Protein AF-A0A4Y1RJ87-F1 (afdb_monomer_lite)

Organism: Prunus dulcis (NCBI:txid3755)

pLDDT: mean 71.18, std 20.25, range [33.69, 96.12]

InterPro domains:
  IPR011990 Tetratricopeptide-like helical domain superfamily [G3DSA:1.25.40.10] (57-169)

Sequence (177 aa):
MLSNGLSVSRVHRRSKIRALYHFLHSDKEGGTEMEKSIYAILTIDRWESLNHMDYRLASLRPVHGRLALKFLNWVIKQPGLELNHLTHILSVTTHILVRARMYDSAKSILGHLLQMGIAPKPVFGALMDTYSLCNSNPSVFDLLIRVYLREGMVDYAVETSYLMVFGDLGRPLVLVI

Foldseek 3Di:
DDDDPVVVVVVVVVVVVVVVVCVLPPDDDDDVSVVVVVVVVVVVVVVVVLLVPPLVPDQQAVVQLVVLVVVLVVVVPDPPQDLLNNLLSLLLSLQSCVSNVVLVVSLVSLLVCVVVVNDLVSNLVSNLVCCVSNVGDCVSLVSNLVSCVVVVVNVSSVVSVCCQQQNPDRDHVVVVD

Radius of gyration: 17.92 Å; chains: 1; bounding box: 43×42×46 Å

Structure (mmCIF, N/CA/C/O backbone):
data_AF-A0A4Y1RJ87-F1
#
_entry.id   AF-A0A4Y1RJ87-F1
#
loop_
_atom_site.group_PDB
_atom_site.id
_atom_site.type_symbol
_atom_site.label_atom_id
_atom_site.label_alt_id
_atom_site.label_comp_id
_atom_site.label_asym_id
_atom_site.label_entity_id
_atom_site.label_seq_id
_atom_site.pdbx_PDB_ins_code
_atom_site.Cartn_x
_atom_site.Cartn_y
_atom_site.Cartn_z
_atom_site.occupancy
_atom_site.B_iso_or_equiv
_atom_site.auth_seq_id
_atom_site.auth_comp_id
_atom_site.auth_asym_id
_atom_site.auth_atom_id
_atom_site.pdbx_PDB_model_num
ATOM 1 N N . MET A 1 1 ? 27.476 21.171 -23.231 1.00 34.81 1 MET A N 1
ATOM 2 C CA . MET A 1 1 ? 26.023 21.414 -23.073 1.00 34.81 1 MET A CA 1
ATOM 3 C C . MET A 1 1 ? 25.443 20.435 -22.052 1.00 34.81 1 MET A C 1
ATOM 5 O O . MET A 1 1 ? 24.930 19.404 -22.445 1.00 34.81 1 MET A O 1
ATOM 9 N N . LEU A 1 2 ? 25.556 20.717 -20.749 1.00 39.09 2 LEU A N 1
ATOM 10 C CA . LEU A 1 2 ? 24.890 19.961 -19.673 1.00 39.09 2 LEU A CA 1
ATOM 11 C C . LEU A 1 2 ? 24.704 20.894 -18.460 1.00 39.09 2 LEU A C 1
ATOM 13 O O . LEU A 1 2 ? 25.587 20.974 -17.615 1.00 39.09 2 LEU A O 1
ATOM 17 N N . SER A 1 3 ? 23.596 21.640 -18.363 1.00 37.62 3 SER A N 1
ATOM 18 C CA . SER A 1 3 ? 23.230 22.299 -17.086 1.00 37.62 3 SER A CA 1
ATOM 19 C C . SER A 1 3 ? 21.726 22.520 -16.836 1.00 37.62 3 SER A C 1
ATOM 21 O O . SER A 1 3 ? 21.363 23.089 -15.810 1.00 37.62 3 SER A O 1
ATOM 23 N N . ASN A 1 4 ? 20.821 21.998 -17.675 1.00 38.62 4 ASN A N 1
ATOM 24 C CA . ASN A 1 4 ? 19.383 22.296 -17.548 1.00 38.62 4 ASN A CA 1
ATOM 25 C C . ASN A 1 4 ? 18.569 21.312 -16.674 1.00 38.62 4 ASN A C 1
ATOM 27 O O . ASN A 1 4 ? 17.409 21.582 -16.387 1.00 38.62 4 ASN A O 1
ATOM 31 N N . GLY A 1 5 ? 19.140 20.193 -16.203 1.00 33.69 5 GLY A N 1
ATOM 32 C CA . GLY A 1 5 ? 18.407 19.197 -15.389 1.00 33.69 5 GLY A CA 1
ATOM 33 C C . GLY A 1 5 ? 18.378 19.476 -13.875 1.00 33.69 5 GLY A C 1
ATOM 34 O O . GLY A 1 5 ? 17.446 19.086 -13.167 1.00 33.69 5 GLY A O 1
ATOM 35 N N . LEU A 1 6 ? 19.383 20.193 -13.359 1.00 36.25 6 LEU A N 1
ATOM 36 C CA . LEU A 1 6 ? 19.498 20.520 -11.929 1.00 36.25 6 LEU A CA 1
ATOM 37 C C . LEU A 1 6 ? 18.597 21.696 -11.520 1.00 36.25 6 LEU A C 1
ATOM 39 O O . LEU A 1 6 ? 18.178 21.778 -10.365 1.00 36.25 6 LEU A O 1
ATOM 43 N N . SER A 1 7 ? 18.271 22.593 -12.452 1.00 35.78 7 SER A N 1
ATOM 44 C CA . SER A 1 7 ? 17.421 23.765 -12.214 1.00 35.78 7 SER A CA 1
ATOM 45 C C . SER A 1 7 ? 15.937 23.395 -12.137 1.00 35.78 7 SER A C 1
ATOM 47 O O . SER A 1 7 ? 15.261 23.820 -11.203 1.00 35.78 7 SER A O 1
ATOM 49 N N . VAL A 1 8 ? 15.447 22.524 -13.026 1.00 37.72 8 VAL A N 1
ATOM 50 C CA . VAL A 1 8 ? 14.048 22.046 -13.036 1.00 37.72 8 VAL A CA 1
ATOM 51 C C . VAL A 1 8 ? 13.712 21.284 -11.749 1.00 37.72 8 VAL A C 1
ATOM 53 O O . VAL A 1 8 ? 12.699 21.555 -11.106 1.00 37.72 8 VAL A O 1
ATOM 56 N N . SER A 1 9 ? 14.626 20.421 -11.298 1.00 37.66 9 SER A N 1
ATOM 57 C CA . SER A 1 9 ? 14.510 19.669 -10.040 1.00 37.66 9 SER A CA 1
ATOM 58 C C . SER A 1 9 ? 14.437 20.585 -8.808 1.00 37.66 9 SER A C 1
ATOM 60 O O . SER A 1 9 ? 13.699 20.316 -7.861 1.00 37.66 9 SER A O 1
ATOM 62 N N . ARG A 1 10 ? 15.175 21.705 -8.824 1.00 33.84 10 ARG A N 1
ATOM 63 C CA . ARG A 1 10 ? 15.173 22.715 -7.750 1.00 33.84 10 ARG A CA 1
ATOM 64 C C . ARG A 1 10 ? 13.918 23.594 -7.772 1.00 33.84 10 ARG A C 1
ATOM 66 O O . ARG A 1 10 ? 13.402 23.929 -6.706 1.00 33.84 10 ARG A O 1
ATOM 73 N N . VAL A 1 11 ? 13.405 23.936 -8.955 1.00 36.41 11 VAL A N 1
ATOM 74 C CA . VAL A 1 11 ? 12.160 24.708 -9.129 1.00 36.41 11 VAL A CA 1
ATOM 75 C C . VAL A 1 11 ? 10.940 23.884 -8.706 1.00 36.41 11 VAL A C 1
ATOM 77 O O . VAL A 1 11 ? 10.080 24.408 -7.996 1.00 36.41 11 VAL A O 1
ATOM 80 N N . HIS A 1 12 ? 10.914 22.586 -9.029 1.00 35.72 12 HIS A N 1
ATOM 81 C CA . HIS A 1 12 ? 9.876 21.644 -8.587 1.00 35.72 12 HIS A CA 1
ATOM 82 C C . HIS A 1 12 ? 9.937 21.375 -7.065 1.00 35.72 12 HIS A C 1
ATOM 84 O O . HIS A 1 12 ? 8.905 21.291 -6.397 1.00 35.72 12 HIS A O 1
ATOM 90 N N . ARG A 1 13 ? 11.148 21.341 -6.477 1.00 39.41 13 ARG A N 1
ATOM 91 C CA . ARG A 1 13 ? 11.366 21.302 -5.012 1.00 39.41 13 ARG A CA 1
ATOM 92 C C . ARG A 1 13 ? 10.788 22.529 -4.301 1.00 39.41 13 ARG A C 1
ATOM 94 O O . ARG A 1 13 ? 10.112 22.388 -3.288 1.00 39.41 13 ARG A O 1
ATOM 101 N N . ARG A 1 14 ? 11.014 23.735 -4.838 1.00 37.78 14 ARG A N 1
ATOM 102 C CA . ARG A 1 14 ? 10.508 24.990 -4.249 1.00 37.78 14 ARG A CA 1
ATOM 103 C C . ARG A 1 14 ? 8.987 25.114 -4.320 1.00 37.78 14 ARG A C 1
ATOM 105 O O . ARG A 1 14 ? 8.392 25.669 -3.404 1.00 37.78 14 ARG A O 1
ATOM 112 N N . SER A 1 15 ? 8.358 24.595 -5.372 1.00 40.22 15 SER A N 1
ATOM 113 C CA . SER A 1 15 ? 6.900 24.661 -5.543 1.00 40.22 15 SER A CA 1
ATOM 114 C C . SER A 1 15 ? 6.156 23.702 -4.607 1.00 40.22 15 SER A C 1
ATOM 116 O O . SER A 1 15 ? 5.154 24.111 -4.026 1.00 40.22 15 SER A O 1
ATOM 118 N N . LYS A 1 16 ? 6.688 22.498 -4.344 1.00 46.44 16 LYS A N 1
ATOM 119 C CA . LYS A 1 16 ? 6.131 21.583 -3.324 1.00 46.44 16 LYS A CA 1
ATOM 120 C C . LYS A 1 16 ? 6.262 22.128 -1.900 1.00 46.44 16 LYS A C 1
ATOM 122 O O . LYS A 1 16 ? 5.292 22.099 -1.153 1.00 46.44 16 LYS A O 1
ATOM 127 N N . ILE A 1 17 ? 7.417 22.703 -1.550 1.00 44.88 17 ILE A N 1
ATOM 128 C CA . ILE A 1 17 ? 7.633 23.337 -0.235 1.00 44.88 17 ILE A CA 1
ATOM 129 C C . ILE A 1 17 ? 6.696 24.541 -0.041 1.00 44.88 17 ILE A C 1
ATOM 131 O O . ILE A 1 17 ? 6.152 24.732 1.042 1.00 44.88 17 ILE A O 1
ATOM 135 N N . ARG A 1 18 ? 6.457 25.334 -1.093 1.00 42.97 18 ARG A N 1
ATOM 136 C CA . ARG A 1 18 ? 5.562 26.500 -1.040 1.00 42.97 18 ARG A CA 1
ATOM 137 C C . ARG A 1 18 ? 4.084 26.113 -0.926 1.00 42.97 18 ARG A C 1
ATOM 139 O O . ARG A 1 18 ? 3.354 26.778 -0.200 1.00 42.97 18 ARG A O 1
ATOM 1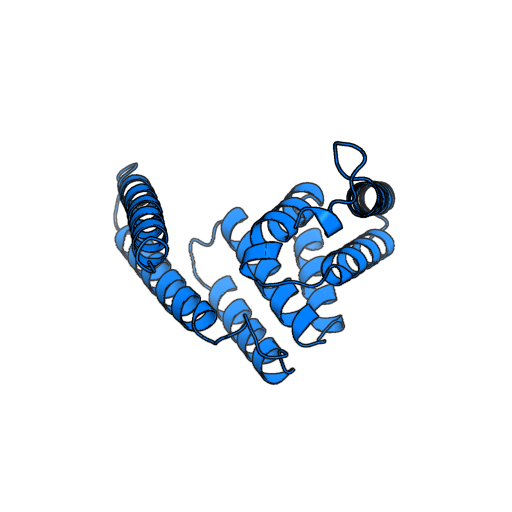46 N N . ALA A 1 19 ? 3.664 25.038 -1.596 1.00 47.56 19 ALA A N 1
ATOM 147 C CA . ALA A 1 19 ? 2.321 24.475 -1.450 1.00 47.56 19 ALA A CA 1
ATOM 148 C C . ALA A 1 19 ? 2.090 23.932 -0.028 1.00 47.56 19 ALA A C 1
ATOM 150 O O . ALA A 1 19 ? 1.050 24.202 0.566 1.00 47.56 19 ALA A O 1
ATOM 151 N N . LEU A 1 20 ? 3.096 23.267 0.556 1.00 46.88 20 LEU A N 1
ATOM 152 C CA . LEU A 1 20 ? 3.068 22.819 1.952 1.00 46.88 20 LEU A CA 1
ATOM 153 C C . LEU A 1 20 ? 3.035 23.985 2.947 1.00 46.88 20 LEU A C 1
ATOM 155 O O . LEU A 1 20 ? 2.290 23.932 3.915 1.00 46.88 20 LEU A O 1
ATOM 159 N N . TYR A 1 21 ? 3.796 25.053 2.706 1.00 46.09 21 TYR A N 1
ATOM 160 C CA . TYR A 1 21 ? 3.802 26.227 3.583 1.00 46.09 21 TYR A CA 1
ATOM 161 C C . TYR A 1 21 ? 2.427 26.909 3.652 1.00 46.09 21 TYR A C 1
ATOM 163 O O . TYR A 1 21 ? 1.979 27.268 4.739 1.00 46.09 21 TYR A O 1
ATOM 171 N N . HIS A 1 22 ? 1.743 27.039 2.508 1.00 48.12 22 HIS A N 1
ATOM 172 C CA . HIS A 1 22 ? 0.378 27.568 2.450 1.00 48.12 22 HIS A CA 1
ATOM 173 C C . HIS A 1 22 ? -0.657 26.617 3.068 1.00 48.12 22 HIS A C 1
ATOM 175 O O . HIS A 1 22 ? -1.585 27.092 3.713 1.00 48.12 22 HIS A O 1
ATOM 181 N N . PHE A 1 23 ? -0.481 25.299 2.924 1.00 46.25 23 PHE A N 1
ATOM 182 C CA . PHE A 1 23 ? -1.345 24.288 3.544 1.00 46.25 23 PHE A CA 1
ATOM 183 C C . PHE A 1 23 ? -1.223 24.278 5.078 1.00 46.25 23 PHE A C 1
ATOM 185 O O . PHE A 1 23 ? -2.229 24.203 5.769 1.00 46.25 23 PHE A O 1
ATOM 192 N N . LEU A 1 24 ? -0.008 24.454 5.610 1.00 46.69 24 LEU A N 1
ATOM 193 C CA . LEU A 1 24 ? 0.283 24.506 7.052 1.00 46.69 24 LEU A CA 1
ATOM 194 C C . LEU A 1 24 ? -0.147 25.815 7.743 1.00 46.69 24 LEU A C 1
ATOM 196 O O . LEU A 1 24 ? -0.164 25.877 8.966 1.00 46.69 24 LEU A O 1
ATOM 200 N N . HIS A 1 25 ? -0.448 26.871 6.981 1.00 50.97 25 HIS A N 1
ATOM 201 C CA . HIS A 1 25 ? -0.898 28.170 7.510 1.00 50.97 25 HIS A CA 1
ATOM 202 C C . HIS A 1 25 ? -2.357 28.491 7.143 1.00 50.97 25 HIS A C 1
ATOM 204 O O . HIS A 1 25 ? -2.832 29.597 7.409 1.00 50.97 25 HIS A O 1
ATOM 210 N N . SER A 1 26 ? -3.062 27.541 6.523 1.00 44.19 26 SER A N 1
ATOM 211 C CA . SER A 1 26 ? -4.488 27.633 6.240 1.00 44.19 26 SER A CA 1
ATOM 212 C C . SER A 1 26 ? -5.271 27.133 7.451 1.00 44.19 26 SER A C 1
ATOM 214 O O . SER A 1 26 ? -5.563 25.949 7.564 1.00 44.19 26 SER A O 1
ATOM 216 N N . ASP A 1 27 ? -5.647 28.100 8.280 1.00 41.78 27 ASP A N 1
ATOM 217 C CA . ASP A 1 27 ? -6.614 28.049 9.378 1.00 41.78 27 ASP A CA 1
ATOM 218 C C . ASP A 1 27 ? -6.068 27.783 10.791 1.00 41.78 27 ASP A C 1
ATOM 220 O O . ASP A 1 27 ? -5.203 26.944 11.037 1.00 41.78 27 ASP A O 1
ATOM 224 N N . LYS A 1 28 ? -6.530 28.626 11.720 1.00 55.34 28 LYS A N 1
ATOM 225 C CA . LYS A 1 28 ? -6.031 28.755 13.093 1.00 55.34 28 LYS A CA 1
ATOM 226 C C . LYS A 1 28 ? -6.984 28.060 14.059 1.00 55.34 28 LYS A C 1
ATOM 228 O O . LYS A 1 28 ? -8.123 28.489 14.140 1.00 55.34 28 LYS A O 1
ATOM 233 N N . GLU A 1 29 ? -6.468 27.161 14.902 1.00 41.00 29 GLU A N 1
ATOM 234 C CA . GLU A 1 29 ? -6.677 27.230 16.359 1.00 41.00 29 GLU A CA 1
ATOM 235 C C . GLU A 1 29 ? -5.821 26.231 17.167 1.00 41.00 29 GLU A C 1
ATOM 237 O O . GLU A 1 29 ? -5.718 25.048 16.866 1.00 41.00 29 GLU A O 1
ATOM 242 N N . GLY A 1 30 ? -5.222 26.760 18.242 1.00 43.38 30 GLY A N 1
ATOM 243 C CA . GLY A 1 30 ? -5.100 26.115 19.553 1.00 43.38 30 GLY A CA 1
ATOM 244 C C . GLY A 1 30 ? -4.281 24.829 19.686 1.00 43.38 30 GLY A C 1
ATOM 245 O O . GLY A 1 30 ? -4.823 23.731 19.636 1.00 43.38 30 GLY A O 1
ATOM 246 N N . GLY A 1 31 ? -2.987 24.960 19.999 1.00 50.47 31 GLY A N 1
ATOM 247 C CA . GLY A 1 31 ? -2.210 23.969 20.773 1.00 50.47 31 GLY A CA 1
ATOM 248 C C . GLY A 1 31 ? -1.906 22.610 20.131 1.00 50.47 31 GLY A C 1
ATOM 249 O O . GLY A 1 31 ? -1.032 21.908 20.615 1.00 50.47 31 GLY A O 1
ATOM 250 N N . THR A 1 32 ? -2.544 22.258 19.022 1.00 58.22 32 THR A N 1
ATOM 251 C CA . THR A 1 32 ? -2.418 20.951 18.359 1.00 58.22 32 THR A CA 1
ATOM 252 C C . THR A 1 32 ? -1.727 21.051 16.995 1.00 58.22 32 THR A C 1
ATOM 254 O O . THR A 1 32 ? -1.180 20.073 16.499 1.00 58.22 32 THR A O 1
ATOM 257 N N . GLU A 1 33 ? -1.653 22.247 16.408 1.00 49.75 33 GLU A N 1
ATOM 258 C CA . GLU A 1 33 ? -1.093 22.477 15.068 1.00 49.75 33 GLU A CA 1
ATOM 259 C C . GLU A 1 33 ? 0.432 22.470 15.014 1.00 49.75 33 GLU A C 1
ATOM 261 O O . GLU A 1 33 ? 1.025 22.016 14.038 1.00 49.75 33 GLU A O 1
ATOM 266 N N . MET A 1 34 ? 1.095 22.937 16.072 1.00 44.25 34 MET A N 1
ATOM 267 C CA . MET A 1 34 ? 2.556 22.940 16.123 1.00 44.25 34 MET A CA 1
ATOM 268 C C . MET A 1 34 ? 3.091 21.521 16.320 1.00 44.25 34 MET A C 1
ATOM 270 O O . MET A 1 34 ? 4.047 21.130 15.661 1.00 44.25 34 MET A O 1
ATOM 274 N N . GLU A 1 35 ? 2.417 20.713 17.139 1.00 50.09 35 GLU A N 1
ATOM 275 C CA . GLU A 1 35 ? 2.714 19.289 17.301 1.00 50.09 35 GLU A CA 1
ATOM 276 C C . GLU A 1 35 ? 2.427 18.512 16.016 1.00 50.09 35 GLU A C 1
ATOM 278 O O . GLU A 1 35 ? 3.289 17.764 15.563 1.00 50.09 35 GLU A O 1
ATOM 283 N N . LYS A 1 36 ? 1.277 18.743 15.366 1.00 49.62 36 LYS A N 1
ATOM 284 C CA . LYS A 1 36 ? 0.970 18.170 14.044 1.00 49.62 36 LYS A CA 1
ATOM 285 C C . LYS A 1 36 ? 1.996 18.582 12.993 1.00 49.62 36 LYS A C 1
ATOM 287 O O . LYS A 1 36 ? 2.436 17.736 12.224 1.00 49.62 36 LYS A O 1
ATOM 292 N N . SER A 1 37 ? 2.432 19.840 12.991 1.00 48.56 37 SER A N 1
ATOM 293 C CA . SER A 1 37 ? 3.479 20.335 12.093 1.00 48.56 37 SER A CA 1
ATOM 294 C C . SER A 1 37 ? 4.825 19.679 12.389 1.00 48.56 37 SER A C 1
ATOM 296 O O . SER A 1 37 ? 5.526 19.299 11.459 1.00 48.56 37 SER A O 1
ATOM 298 N N . ILE A 1 38 ? 5.174 19.473 13.662 1.00 52.03 38 ILE A N 1
ATOM 299 C CA . ILE A 1 38 ? 6.390 18.758 14.073 1.00 52.03 38 ILE A CA 1
ATOM 300 C C . ILE A 1 38 ? 6.310 17.287 13.653 1.00 52.03 38 ILE A C 1
ATOM 302 O O . ILE A 1 38 ? 7.254 16.783 13.050 1.00 52.03 38 ILE A O 1
ATOM 306 N N . TYR A 1 39 ? 5.190 16.601 13.891 1.00 49.47 39 TYR A N 1
ATOM 307 C CA . TYR A 1 39 ? 4.984 15.223 13.442 1.00 49.47 39 TYR A CA 1
ATOM 308 C C . TYR A 1 39 ? 4.995 15.112 11.922 1.00 49.47 39 TYR A C 1
ATOM 310 O O . TYR A 1 39 ? 5.597 14.178 11.395 1.00 49.47 39 TYR A O 1
ATOM 318 N N . ALA A 1 40 ? 4.392 16.061 11.211 1.00 48.47 40 ALA A N 1
ATOM 319 C CA . ALA A 1 40 ? 4.420 16.120 9.759 1.00 48.47 40 ALA A CA 1
ATOM 320 C C . ALA A 1 40 ? 5.852 16.333 9.257 1.00 48.47 40 ALA A C 1
ATOM 322 O O . ALA A 1 40 ? 6.303 15.563 8.418 1.00 48.47 40 ALA A O 1
ATOM 323 N N . ILE A 1 41 ? 6.602 17.287 9.817 1.00 56.59 41 ILE A N 1
ATOM 324 C CA . ILE A 1 41 ? 8.009 17.544 9.474 1.00 56.59 41 ILE A CA 1
ATOM 325 C C . ILE A 1 41 ? 8.870 16.312 9.759 1.00 56.59 41 ILE A C 1
ATOM 327 O O . ILE A 1 41 ? 9.616 15.891 8.885 1.00 56.59 41 ILE A O 1
ATOM 331 N N . LEU A 1 42 ? 8.736 15.685 10.929 1.00 51.44 42 LEU A N 1
ATOM 332 C CA . LEU A 1 42 ? 9.491 14.480 11.288 1.00 51.44 42 LEU A CA 1
ATOM 333 C C . LEU A 1 42 ? 9.114 13.281 10.417 1.00 51.44 42 LEU A C 1
ATOM 335 O O . LEU A 1 42 ? 9.977 12.479 10.069 1.00 51.44 42 LEU A O 1
ATOM 339 N N . THR A 1 43 ? 7.836 13.146 10.060 1.00 56.41 43 THR A N 1
ATOM 340 C CA . THR A 1 43 ? 7.355 12.096 9.155 1.00 56.41 43 THR A CA 1
ATOM 341 C C . THR A 1 43 ? 7.884 12.331 7.750 1.00 56.41 43 THR A C 1
ATOM 343 O O . THR A 1 43 ? 8.367 11.386 7.137 1.00 56.41 43 THR A O 1
ATOM 346 N N . ILE A 1 44 ? 7.870 13.576 7.268 1.00 54.69 44 ILE A N 1
ATOM 347 C CA . ILE A 1 44 ? 8.424 13.979 5.973 1.00 54.69 44 ILE A CA 1
ATOM 348 C C . ILE A 1 44 ? 9.937 13.767 5.947 1.00 54.69 44 ILE A C 1
ATOM 350 O O . ILE A 1 44 ? 10.423 13.197 4.983 1.00 54.69 44 ILE A O 1
ATOM 354 N N . ASP A 1 45 ? 10.674 14.142 6.989 1.00 49.19 45 ASP A N 1
ATOM 355 C CA . ASP A 1 45 ? 12.135 14.008 7.057 1.00 49.19 45 ASP A CA 1
ATOM 356 C C . ASP A 1 45 ? 12.568 12.533 7.128 1.00 49.19 45 ASP A C 1
ATOM 358 O O . ASP A 1 45 ? 13.480 12.095 6.422 1.00 49.19 45 ASP A O 1
ATOM 362 N N . ARG A 1 46 ? 11.835 11.699 7.883 1.00 55.16 46 ARG A N 1
ATOM 363 C CA . ARG A 1 46 ? 12.011 10.234 7.854 1.00 55.16 46 ARG A CA 1
ATOM 364 C C . ARG A 1 46 ? 11.616 9.626 6.519 1.00 55.16 46 ARG A C 1
ATOM 366 O O . ARG A 1 46 ? 12.253 8.670 6.083 1.00 55.16 46 ARG A O 1
ATOM 373 N N . TRP A 1 47 ? 10.577 10.152 5.882 1.00 51.72 47 TRP A N 1
ATOM 374 C CA . TRP A 1 47 ? 10.136 9.716 4.565 1.00 51.72 47 TRP A CA 1
ATOM 375 C C . TRP A 1 47 ? 11.129 10.099 3.475 1.00 51.72 47 TRP A C 1
ATOM 377 O O . TRP A 1 47 ? 11.408 9.293 2.599 1.00 51.72 47 TRP A O 1
ATOM 387 N N . GLU A 1 48 ? 11.703 11.298 3.541 1.00 50.44 48 GLU A N 1
ATOM 388 C CA . GLU A 1 48 ? 12.763 11.770 2.656 1.00 50.44 48 GLU A CA 1
ATOM 389 C C . GLU A 1 48 ? 14.032 10.946 2.897 1.00 50.44 48 GLU A C 1
ATOM 391 O O . GLU A 1 48 ? 14.634 10.477 1.938 1.00 50.44 48 GLU A O 1
ATOM 396 N N . SER A 1 49 ? 14.354 10.622 4.154 1.00 51.06 49 SER A N 1
ATOM 397 C CA . SER A 1 49 ? 15.434 9.693 4.519 1.00 51.06 49 SER A CA 1
ATOM 398 C C . SER A 1 49 ? 15.211 8.270 3.993 1.00 51.06 49 SER A C 1
ATOM 400 O O . SER A 1 49 ? 16.158 7.625 3.541 1.00 51.06 49 SER A O 1
ATOM 402 N N . LEU A 1 50 ? 13.968 7.774 4.012 1.00 50.22 50 LEU A N 1
ATOM 403 C CA . LEU A 1 50 ? 13.601 6.517 3.361 1.00 50.22 50 LEU A CA 1
ATOM 404 C C . LEU A 1 50 ? 13.747 6.661 1.842 1.00 50.22 50 LEU A C 1
ATOM 406 O O . LEU A 1 50 ? 14.491 5.893 1.256 1.00 50.22 50 LEU A O 1
A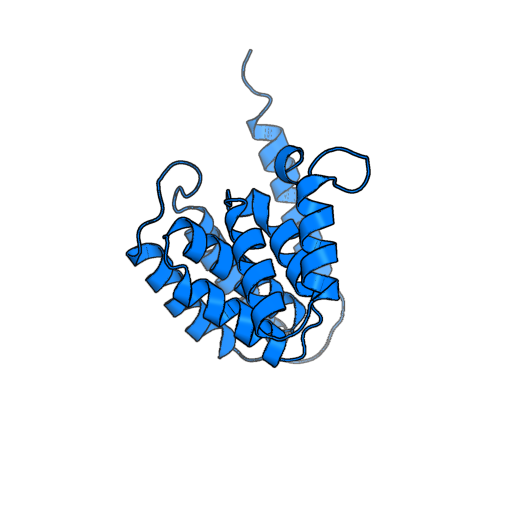TOM 410 N N . ASN A 1 51 ? 13.170 7.683 1.209 1.00 49.31 51 ASN A N 1
ATOM 411 C CA . ASN A 1 51 ? 13.303 7.952 -0.232 1.00 49.31 51 ASN A CA 1
ATOM 412 C C . ASN A 1 51 ? 14.756 8.195 -0.693 1.00 49.31 51 ASN A C 1
ATOM 414 O O . ASN A 1 51 ? 15.043 8.077 -1.885 1.00 49.31 51 ASN A O 1
ATOM 418 N N . HIS A 1 52 ? 15.660 8.540 0.230 1.00 46.59 52 HIS A N 1
ATOM 419 C CA . HIS A 1 52 ? 17.103 8.664 0.021 1.00 46.59 52 HIS A CA 1
ATOM 420 C C . HIS A 1 52 ? 17.870 7.341 0.144 1.00 46.59 52 HIS A C 1
ATOM 422 O O . HIS A 1 52 ? 19.006 7.271 -0.331 1.00 46.59 52 HIS A O 1
ATOM 428 N N . MET A 1 53 ? 17.283 6.276 0.706 1.00 49.53 53 MET A N 1
ATOM 429 C CA . MET A 1 53 ? 17.750 4.931 0.371 1.00 49.53 53 MET A CA 1
ATOM 430 C C . MET A 1 53 ? 17.501 4.771 -1.124 1.00 49.53 53 MET A C 1
ATOM 432 O O . MET A 1 53 ? 16.380 4.964 -1.576 1.00 49.53 53 MET A O 1
ATOM 436 N N . ASP A 1 54 ? 18.539 4.473 -1.896 1.00 47.47 54 ASP A N 1
ATOM 437 C CA . ASP A 1 54 ? 18.528 4.453 -3.361 1.00 47.47 54 ASP A CA 1
ATOM 438 C C . ASP A 1 54 ? 17.664 3.303 -3.934 1.00 47.47 54 ASP A C 1
ATOM 440 O O . ASP A 1 54 ? 18.119 2.368 -4.599 1.00 47.47 54 ASP A O 1
ATOM 444 N N . TYR A 1 55 ? 16.360 3.346 -3.654 1.00 48.09 55 TYR A N 1
ATOM 445 C CA . TYR A 1 55 ? 15.340 2.421 -4.128 1.00 48.09 55 TYR A CA 1
ATOM 446 C C . TYR A 1 55 ? 15.185 2.494 -5.643 1.00 48.09 55 TYR A C 1
ATOM 448 O O . TYR A 1 55 ? 14.505 1.653 -6.231 1.00 48.09 55 TYR A O 1
ATOM 456 N N . ARG A 1 56 ? 15.762 3.514 -6.279 1.00 48.16 56 ARG A N 1
ATOM 457 C CA . ARG A 1 56 ? 15.684 3.729 -7.718 1.00 48.16 56 ARG A CA 1
ATOM 458 C C . ARG A 1 56 ? 16.526 2.716 -8.494 1.00 48.16 56 ARG A C 1
ATOM 460 O O . ARG A 1 56 ? 16.237 2.525 -9.669 1.00 48.16 56 ARG A O 1
ATOM 467 N N . LEU A 1 57 ? 17.488 2.032 -7.857 1.00 43.81 57 LEU A N 1
ATOM 468 C CA . LEU A 1 57 ? 18.443 1.160 -8.562 1.00 43.81 57 LEU A CA 1
ATOM 469 C C . LEU A 1 57 ? 18.667 -0.229 -7.931 1.00 43.81 57 LEU A C 1
ATOM 471 O O . LEU A 1 57 ? 19.040 -1.157 -8.647 1.00 43.81 57 LEU A O 1
ATOM 475 N N . ALA A 1 58 ? 18.412 -0.427 -6.631 1.00 53.22 58 ALA A N 1
ATOM 476 C CA . ALA A 1 58 ? 18.658 -1.713 -5.963 1.00 53.22 58 ALA A CA 1
ATOM 477 C C . ALA A 1 58 ? 17.381 -2.549 -5.741 1.00 53.22 58 ALA A C 1
ATOM 479 O O . ALA A 1 58 ? 16.331 -2.034 -5.347 1.00 53.22 58 ALA A O 1
ATOM 480 N N . SER A 1 59 ? 17.479 -3.874 -5.925 1.00 66.56 59 SER A N 1
ATOM 481 C CA . SER A 1 59 ? 16.416 -4.810 -5.533 1.00 66.56 59 SER A CA 1
ATOM 482 C C . SER A 1 59 ? 16.162 -4.700 -4.031 1.00 66.56 59 SER A C 1
ATOM 484 O O . SER A 1 59 ? 17.070 -4.889 -3.215 1.00 66.56 59 SER A O 1
ATOM 486 N N . LEU A 1 60 ? 14.913 -4.444 -3.643 1.00 80.31 60 LEU A N 1
ATOM 487 C CA . LEU A 1 60 ? 14.542 -4.468 -2.237 1.00 80.31 60 LEU A CA 1
ATOM 488 C C . LEU A 1 60 ? 14.640 -5.901 -1.702 1.00 80.31 60 LEU A C 1
ATOM 490 O O . LEU A 1 60 ? 14.246 -6.864 -2.355 1.00 80.31 60 LEU A O 1
ATOM 494 N N . ARG A 1 61 ? 15.207 -6.039 -0.501 1.00 84.12 61 ARG A N 1
ATOM 495 C CA . ARG A 1 61 ? 15.310 -7.303 0.231 1.00 84.12 61 ARG A CA 1
ATOM 496 C C . ARG A 1 61 ? 14.254 -7.337 1.338 1.00 84.12 61 ARG A C 1
ATOM 498 O O . ARG A 1 61 ? 13.860 -6.269 1.816 1.00 84.12 61 ARG A O 1
ATOM 505 N N . PRO A 1 62 ? 13.886 -8.523 1.853 1.00 88.00 62 PRO A N 1
ATOM 506 C CA . PRO A 1 62 ? 12.924 -8.644 2.951 1.00 88.00 62 PRO A CA 1
ATOM 507 C C . PRO A 1 62 ? 13.262 -7.813 4.200 1.00 88.00 62 PRO A C 1
ATOM 509 O O . PRO A 1 62 ? 12.371 -7.412 4.939 1.00 88.00 62 PRO A O 1
ATOM 512 N N . VAL A 1 63 ? 14.543 -7.508 4.449 1.00 80.56 63 VAL A N 1
ATOM 513 C CA . VAL A 1 63 ? 14.939 -6.616 5.554 1.00 80.56 63 VAL A CA 1
ATOM 514 C C . VAL A 1 63 ? 14.367 -5.202 5.404 1.00 80.56 63 VAL A C 1
ATOM 516 O O . VAL A 1 63 ? 13.907 -4.640 6.392 1.00 80.56 63 VAL A O 1
ATOM 519 N N . HIS A 1 64 ? 14.311 -4.657 4.185 1.00 85.19 64 HIS A N 1
ATOM 520 C CA . HIS A 1 64 ? 13.737 -3.334 3.931 1.00 85.19 64 HIS A CA 1
ATOM 521 C C . HIS A 1 64 ? 12.213 -3.354 4.112 1.00 85.19 64 HIS A C 1
ATOM 523 O O . HIS A 1 64 ? 11.660 -2.461 4.745 1.00 85.19 64 HIS A O 1
ATOM 529 N N . GLY A 1 65 ? 11.544 -4.421 3.657 1.00 87.81 65 GLY A N 1
ATOM 530 C CA . GLY A 1 65 ? 10.110 -4.613 3.892 1.00 87.81 65 GLY A CA 1
ATOM 531 C C . GLY A 1 65 ? 9.761 -4.722 5.381 1.00 87.81 65 GLY A C 1
ATOM 532 O O . GLY A 1 65 ? 8.817 -4.088 5.845 1.00 87.81 65 GLY A O 1
ATOM 533 N N . ARG A 1 66 ? 10.575 -5.431 6.177 1.00 89.50 66 ARG A N 1
ATOM 534 C CA . ARG A 1 66 ? 10.412 -5.473 7.642 1.00 89.50 66 ARG A CA 1
ATOM 535 C C . ARG A 1 66 ? 10.608 -4.108 8.305 1.00 89.50 66 ARG A C 1
ATOM 537 O O . ARG A 1 66 ? 9.907 -3.810 9.268 1.00 89.50 66 ARG A O 1
ATOM 544 N N . LEU A 1 67 ? 1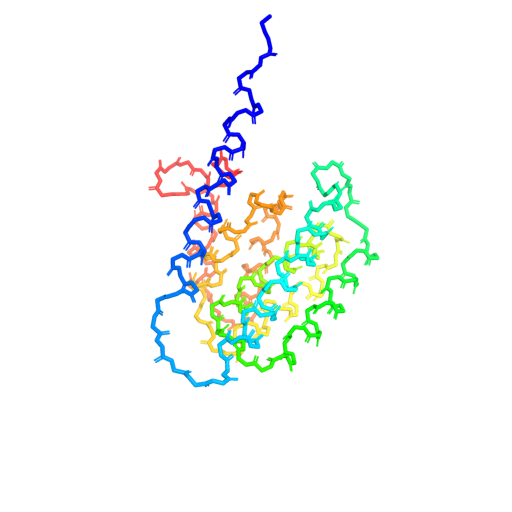1.545 -3.290 7.822 1.00 83.25 67 LEU A N 1
ATOM 545 C CA . LEU A 1 67 ? 11.725 -1.922 8.321 1.00 83.25 67 LEU A CA 1
ATOM 546 C C . LEU A 1 67 ? 10.513 -1.044 7.992 1.00 83.25 67 LEU A C 1
ATOM 548 O O . LEU A 1 67 ? 10.029 -0.346 8.879 1.00 83.25 67 LEU A O 1
ATOM 552 N N . ALA A 1 68 ? 9.973 -1.148 6.776 1.00 86.56 68 ALA A N 1
ATOM 553 C CA . ALA A 1 68 ? 8.750 -0.446 6.392 1.00 86.56 68 ALA A CA 1
ATOM 554 C C . ALA A 1 68 ? 7.551 -0.859 7.262 1.00 86.56 68 ALA A C 1
ATOM 556 O O . ALA A 1 68 ? 6.825 0.003 7.740 1.00 86.56 68 ALA A O 1
ATOM 557 N N . LEU A 1 69 ? 7.396 -2.152 7.575 1.00 88.75 69 LEU A N 1
ATOM 558 C CA . LEU A 1 69 ? 6.363 -2.622 8.509 1.00 88.75 69 LEU A CA 1
ATOM 559 C C . LEU A 1 69 ? 6.547 -2.070 9.926 1.00 88.75 69 LEU A C 1
ATOM 561 O O . LEU A 1 69 ? 5.574 -1.675 10.564 1.00 88.75 69 LEU A O 1
ATOM 565 N N . LYS A 1 70 ? 7.785 -2.023 10.435 1.00 84.94 70 LYS A N 1
ATOM 566 C CA . LYS A 1 70 ? 8.069 -1.408 11.742 1.00 84.94 70 LYS A CA 1
ATOM 567 C C . LYS A 1 70 ? 7.694 0.072 11.754 1.00 84.94 70 LYS A C 1
ATOM 569 O O . LYS A 1 70 ? 7.122 0.535 12.736 1.00 84.94 70 LYS A O 1
ATOM 574 N N . PHE A 1 71 ? 8.004 0.786 10.674 1.00 83.88 71 PHE A N 1
ATOM 575 C CA . PHE A 1 71 ? 7.643 2.190 10.522 1.00 83.88 71 PHE A CA 1
ATOM 576 C C . PHE A 1 71 ? 6.124 2.374 10.457 1.00 83.88 71 PHE A C 1
ATOM 578 O O . PHE A 1 71 ? 5.584 3.169 11.220 1.00 83.88 71 PHE A O 1
ATOM 585 N N . LEU A 1 72 ? 5.428 1.579 9.642 1.00 86.56 72 LEU A N 1
ATOM 586 C CA . LEU A 1 72 ? 3.970 1.592 9.562 1.00 86.56 72 LEU A CA 1
ATOM 587 C C . LEU A 1 72 ? 3.332 1.367 10.939 1.00 86.56 72 LEU A C 1
ATOM 589 O O . LEU A 1 72 ? 2.517 2.172 11.375 1.00 86.56 72 LEU A O 1
ATOM 593 N N . ASN A 1 73 ? 3.759 0.327 11.660 1.00 86.94 73 ASN A N 1
ATOM 594 C CA . ASN A 1 73 ? 3.255 0.009 13.000 1.00 86.94 73 ASN A CA 1
ATOM 595 C C . ASN A 1 73 ? 3.485 1.127 14.026 1.00 86.94 73 ASN A C 1
ATOM 597 O O . ASN A 1 73 ? 2.793 1.179 15.042 1.00 86.94 73 ASN A O 1
ATOM 601 N N . TRP A 1 74 ? 4.482 1.982 13.801 1.00 85.94 74 TRP A N 1
ATOM 602 C CA . TRP A 1 74 ? 4.720 3.165 14.619 1.00 85.94 74 TRP A CA 1
ATOM 603 C C . TRP A 1 74 ? 3.823 4.337 14.196 1.00 85.94 74 TRP A C 1
ATOM 605 O O . TRP A 1 74 ? 3.232 4.979 15.064 1.00 85.94 74 TRP A O 1
ATOM 615 N N . VAL A 1 75 ? 3.674 4.579 12.888 1.00 82.06 75 VAL A N 1
ATOM 616 C CA . VAL A 1 75 ? 2.845 5.662 12.331 1.00 82.06 75 VAL A CA 1
ATOM 617 C C . VAL A 1 75 ? 1.371 5.495 12.686 1.00 82.06 75 VAL A C 1
ATOM 619 O O . VAL A 1 75 ? 0.751 6.454 13.130 1.00 82.06 75 VAL A O 1
ATOM 622 N N . ILE A 1 76 ? 0.811 4.288 12.562 1.00 82.88 76 ILE A N 1
ATOM 623 C CA . ILE A 1 76 ? -0.616 4.042 12.854 1.00 82.88 76 ILE A CA 1
ATOM 624 C C . ILE A 1 76 ? -0.994 4.293 14.322 1.00 82.88 76 ILE A C 1
ATOM 626 O O . ILE A 1 76 ? -2.172 4.350 14.650 1.00 82.88 76 ILE A O 1
ATOM 630 N N . LYS A 1 77 ? -0.002 4.407 15.214 1.00 83.38 77 LYS A N 1
ATOM 631 C CA . LYS A 1 77 ? -0.196 4.711 16.638 1.00 83.38 77 LYS A CA 1
ATOM 632 C C . LYS A 1 77 ? -0.120 6.206 16.943 1.00 83.38 77 LYS A C 1
ATOM 634 O O . LYS A 1 77 ? -0.325 6.583 18.093 1.00 83.38 77 LYS A O 1
ATOM 639 N N . GLN A 1 78 ? 0.237 7.039 15.966 1.00 80.62 78 GLN A N 1
ATOM 640 C CA . GLN A 1 78 ? 0.341 8.478 16.178 1.00 80.62 78 GLN A CA 1
ATOM 641 C C . GLN A 1 78 ? -1.058 9.115 16.182 1.00 80.62 78 GLN A C 1
ATOM 643 O O . GLN A 1 78 ? -1.886 8.772 15.333 1.00 80.62 78 GLN A O 1
ATOM 648 N N . PRO A 1 79 ? -1.341 10.033 17.122 1.00 80.69 79 PRO A N 1
ATOM 649 C CA . PRO A 1 79 ? -2.605 10.760 17.145 1.00 80.69 79 PRO A CA 1
ATOM 650 C C . PRO A 1 79 ? -2.719 11.707 15.938 1.00 80.69 79 PRO A C 1
ATOM 652 O O . PRO A 1 79 ? -1.716 12.208 15.436 1.00 80.69 79 PRO A O 1
ATOM 655 N N . GLY A 1 80 ? -3.949 11.971 15.484 1.00 78.62 80 GLY A N 1
ATOM 656 C CA . GLY A 1 80 ? -4.217 12.913 14.385 1.00 78.62 80 GLY A CA 1
ATOM 657 C C . GLY A 1 80 ? -3.902 12.385 12.980 1.00 78.62 80 GLY A C 1
ATOM 658 O O . GLY A 1 80 ? -3.739 13.172 12.049 1.00 78.62 80 GLY A O 1
ATOM 659 N N . LEU A 1 81 ? -3.783 11.064 12.809 1.00 77.12 81 LEU A N 1
ATOM 660 C CA . LEU A 1 81 ? -3.569 10.461 11.498 1.00 77.12 81 LEU A CA 1
ATOM 661 C C . LEU A 1 81 ? -4.881 10.389 10.702 1.00 77.12 81 LEU A C 1
ATOM 663 O O . LEU A 1 81 ? -5.695 9.490 10.901 1.00 77.12 81 LEU A O 1
ATOM 667 N N . GLU A 1 82 ? -5.047 11.321 9.768 1.00 82.50 82 GLU A N 1
ATOM 668 C CA . GLU A 1 82 ? -6.181 11.342 8.840 1.00 82.50 82 GLU A CA 1
ATOM 669 C C . GLU A 1 82 ? -6.226 10.108 7.924 1.00 82.50 82 GLU A C 1
ATOM 671 O O . GLU A 1 82 ? -5.194 9.584 7.485 1.00 82.50 82 GLU A O 1
ATOM 676 N N . LEU A 1 83 ? -7.438 9.684 7.551 1.00 79.81 83 LEU A N 1
ATOM 677 C CA . LEU A 1 83 ? -7.673 8.477 6.747 1.00 79.81 83 LEU A CA 1
ATOM 678 C C . LEU A 1 83 ? -6.983 8.524 5.371 1.00 79.81 83 LEU A C 1
ATOM 680 O O . LEU A 1 83 ? -6.439 7.521 4.903 1.00 79.81 83 LEU A O 1
ATOM 684 N N . ASN A 1 84 ? -6.948 9.699 4.738 1.00 77.12 84 ASN A N 1
ATOM 685 C CA . ASN A 1 84 ? -6.270 9.894 3.454 1.00 77.12 84 ASN A CA 1
ATOM 686 C C . ASN A 1 84 ? -4.751 9.694 3.584 1.00 77.12 84 ASN A C 1
ATOM 688 O O . ASN A 1 84 ? -4.136 9.028 2.749 1.00 77.12 84 ASN A O 1
ATOM 692 N N . HIS A 1 85 ? -4.146 10.204 4.665 1.00 80.88 85 HIS A N 1
ATOM 693 C CA . HIS A 1 85 ? -2.725 9.995 4.950 1.00 80.88 85 HIS A CA 1
ATOM 694 C C . HIS A 1 85 ? -2.431 8.524 5.233 1.00 80.88 85 HIS A C 1
ATOM 696 O O . HIS A 1 85 ? -1.471 7.972 4.694 1.00 80.88 85 HIS A O 1
ATOM 702 N N . LEU A 1 86 ? -3.284 7.867 6.021 1.00 83.62 86 LEU A N 1
ATOM 703 C CA . LEU A 1 86 ? -3.161 6.443 6.307 1.00 83.62 86 LEU A CA 1
ATOM 704 C C . LEU A 1 86 ? -3.216 5.602 5.020 1.00 83.62 86 LEU A C 1
ATOM 706 O O . LEU A 1 86 ? -2.357 4.744 4.816 1.00 83.62 86 LEU A O 1
ATOM 710 N N . THR A 1 87 ? -4.160 5.892 4.122 1.00 86.12 87 THR A N 1
ATOM 711 C CA . THR A 1 87 ? -4.307 5.196 2.830 1.00 86.12 87 THR A CA 1
ATOM 712 C C . THR A 1 87 ? -3.049 5.338 1.970 1.00 86.12 87 THR A C 1
ATOM 714 O O . THR A 1 87 ? -2.554 4.353 1.416 1.00 86.12 87 THR A O 1
ATOM 717 N N . HIS A 1 88 ? -2.469 6.538 1.911 1.00 86.12 88 HIS A N 1
ATOM 718 C CA . HIS A 1 88 ? -1.239 6.802 1.162 1.00 86.12 88 HIS A CA 1
ATOM 719 C C . HIS A 1 88 ? -0.017 6.084 1.773 1.00 86.12 88 HIS A C 1
ATOM 721 O O . HIS A 1 88 ? 0.777 5.466 1.061 1.00 86.12 88 HIS A O 1
ATOM 727 N N . ILE A 1 89 ? 0.114 6.092 3.105 1.00 86.06 89 ILE A N 1
ATOM 728 C CA . ILE A 1 89 ? 1.204 5.411 3.830 1.00 86.06 89 ILE A CA 1
ATOM 729 C C . ILE A 1 89 ? 1.116 3.888 3.659 1.00 86.06 89 ILE A C 1
ATOM 731 O O . ILE A 1 89 ? 2.132 3.224 3.422 1.00 86.06 89 ILE A O 1
ATOM 735 N N . LEU A 1 90 ? -0.090 3.323 3.734 1.00 90.25 90 LEU A N 1
ATOM 736 C CA . LEU A 1 90 ? -0.330 1.898 3.499 1.00 90.25 90 LEU A CA 1
ATOM 737 C C . LEU A 1 90 ? -0.066 1.514 2.035 1.00 90.25 90 LEU A C 1
ATOM 739 O O . LEU A 1 90 ? 0.531 0.464 1.785 1.00 90.25 90 LEU A O 1
ATOM 743 N N . SER A 1 91 ? -0.413 2.378 1.077 1.00 91.19 91 SER A N 1
ATOM 744 C CA . SER A 1 91 ? -0.145 2.166 -0.356 1.00 91.19 91 SER A CA 1
ATOM 745 C C . SER A 1 91 ? 1.353 2.080 -0.648 1.00 91.19 91 SER A C 1
ATOM 747 O O . SER A 1 91 ? 1.830 1.102 -1.229 1.00 91.19 91 SER A O 1
ATOM 749 N N . VAL A 1 92 ? 2.141 3.021 -0.127 1.00 89.50 92 VAL A N 1
ATOM 750 C CA . VAL A 1 92 ? 3.599 2.974 -0.301 1.00 89.50 92 VAL A CA 1
ATOM 751 C C . VAL A 1 92 ? 4.212 1.781 0.430 1.00 89.50 92 VAL A C 1
ATOM 753 O O . VAL A 1 92 ? 5.086 1.101 -0.115 1.00 89.50 92 VAL A O 1
ATOM 756 N N . THR A 1 93 ? 3.744 1.474 1.643 1.00 92.50 93 THR A N 1
ATOM 757 C CA . THR A 1 93 ? 4.218 0.283 2.365 1.00 92.50 93 THR A CA 1
ATOM 758 C C . THR A 1 93 ? 3.957 -0.980 1.541 1.00 92.50 93 THR A C 1
ATOM 760 O O . THR A 1 93 ? 4.833 -1.840 1.433 1.00 92.50 93 THR A O 1
ATOM 763 N N . THR A 1 94 ? 2.801 -1.063 0.880 1.00 94.88 94 THR A N 1
ATOM 764 C CA . THR A 1 94 ? 2.456 -2.160 -0.031 1.00 94.88 94 THR A CA 1
ATOM 765 C C . THR A 1 94 ? 3.439 -2.243 -1.201 1.00 94.88 94 THR A C 1
ATOM 767 O O . THR A 1 94 ? 3.968 -3.325 -1.463 1.00 94.88 94 THR A O 1
ATOM 770 N N . HIS A 1 95 ? 3.768 -1.125 -1.859 1.00 90.62 95 HIS A N 1
ATOM 771 C CA . HIS A 1 95 ? 4.774 -1.109 -2.930 1.00 90.62 95 HIS A CA 1
ATOM 772 C C . HIS A 1 95 ? 6.144 -1.613 -2.460 1.00 90.62 95 HIS A C 1
ATOM 774 O O . HIS A 1 95 ? 6.754 -2.460 -3.120 1.00 90.62 95 HIS A O 1
ATOM 780 N N . ILE A 1 96 ? 6.612 -1.156 -1.295 1.00 89.12 96 ILE A N 1
ATOM 781 C CA . ILE A 1 96 ? 7.888 -1.598 -0.713 1.00 89.12 96 ILE A CA 1
ATOM 782 C C . ILE A 1 96 ? 7.871 -3.110 -0.457 1.00 89.12 96 ILE A C 1
ATOM 784 O O . ILE A 1 96 ? 8.838 -3.803 -0.782 1.00 89.12 96 ILE A O 1
ATOM 788 N N . LEU A 1 97 ? 6.777 -3.642 0.093 1.00 93.88 97 LEU A N 1
ATOM 789 C CA . LEU A 1 97 ? 6.640 -5.070 0.382 1.00 93.88 97 LEU A CA 1
ATOM 790 C C . LEU A 1 97 ? 6.596 -5.925 -0.882 1.00 93.88 97 LEU A C 1
ATOM 792 O O . LEU A 1 97 ? 7.274 -6.952 -0.933 1.00 93.88 97 LEU A O 1
ATOM 796 N N . VAL A 1 98 ? 5.866 -5.494 -1.912 1.00 92.56 98 VAL A N 1
ATOM 797 C CA . VAL A 1 98 ? 5.825 -6.169 -3.220 1.00 92.56 98 VAL A CA 1
ATOM 798 C C . VAL A 1 98 ? 7.224 -6.225 -3.830 1.00 92.56 98 VAL A C 1
ATOM 800 O O . VAL A 1 98 ? 7.690 -7.297 -4.219 1.00 92.56 98 VAL A O 1
ATOM 803 N N . ARG A 1 99 ? 7.949 -5.103 -3.828 1.00 88.62 99 ARG A N 1
ATOM 804 C CA . ARG A 1 99 ? 9.332 -5.042 -4.323 1.00 88.62 99 ARG A CA 1
ATOM 805 C C . ARG A 1 99 ? 10.308 -5.872 -3.486 1.00 88.62 99 ARG A C 1
ATOM 807 O O . ARG A 1 99 ? 11.272 -6.406 -4.028 1.00 88.62 99 ARG A O 1
ATOM 814 N N . ALA A 1 100 ? 10.054 -6.011 -2.186 1.00 89.62 100 ALA A N 1
ATOM 815 C CA . ALA A 1 100 ? 10.804 -6.879 -1.279 1.00 89.62 100 ALA A CA 1
ATOM 816 C C . ALA A 1 100 ? 10.376 -8.360 -1.342 1.00 89.62 100 ALA A C 1
ATOM 818 O O . ALA A 1 100 ? 10.892 -9.166 -0.563 1.00 89.62 100 ALA A O 1
ATOM 819 N N . ARG A 1 101 ? 9.445 -8.721 -2.242 1.00 91.94 101 ARG A N 1
ATOM 820 C CA . ARG A 1 101 ? 8.847 -10.062 -2.397 1.00 91.94 101 ARG A CA 1
ATOM 821 C C . ARG A 1 101 ? 8.135 -10.580 -1.139 1.00 91.94 101 ARG A C 1
ATOM 823 O O . ARG A 1 101 ? 7.991 -11.783 -0.943 1.00 91.94 101 ARG A O 1
ATOM 830 N N . MET A 1 102 ? 7.667 -9.674 -0.283 1.00 94.62 102 MET A N 1
ATOM 831 C CA . MET A 1 102 ? 6.906 -9.968 0.935 1.00 94.62 102 MET A CA 1
ATOM 832 C C . MET A 1 102 ? 5.395 -9.937 0.655 1.00 94.62 102 MET A C 1
ATOM 834 O O . MET A 1 102 ? 4.647 -9.163 1.254 1.00 94.62 102 MET A O 1
ATOM 838 N N . TYR A 1 103 ? 4.946 -10.768 -0.289 1.00 94.12 103 TYR A N 1
ATOM 839 C CA . TYR A 1 103 ? 3.582 -10.712 -0.828 1.00 94.12 103 TYR A CA 1
ATOM 840 C C . TYR A 1 103 ? 2.495 -10.988 0.212 1.00 94.12 103 TYR A C 1
ATOM 842 O O . TYR A 1 103 ? 1.443 -10.362 0.154 1.00 94.12 103 TYR A O 1
ATOM 850 N N . ASP A 1 104 ? 2.724 -11.877 1.177 1.00 95.44 104 ASP A N 1
ATOM 851 C CA . ASP A 1 104 ? 1.707 -12.179 2.192 1.00 95.44 104 ASP A CA 1
ATOM 852 C C . ASP A 1 104 ? 1.504 -11.017 3.169 1.00 95.44 104 ASP A C 1
ATOM 854 O O . ASP A 1 104 ? 0.371 -10.702 3.529 1.00 95.44 104 ASP A O 1
ATOM 858 N N . SER A 1 105 ? 2.578 -10.299 3.515 1.00 96.12 105 SER A N 1
ATOM 859 C CA . SER A 1 105 ? 2.476 -9.058 4.288 1.00 96.12 105 SER A CA 1
ATOM 860 C C . SER A 1 105 ? 1.747 -7.966 3.504 1.00 96.12 105 SER A C 1
ATOM 862 O O . SER A 1 105 ? 0.903 -7.275 4.066 1.00 96.12 105 SER A O 1
ATOM 864 N N . ALA A 1 106 ? 2.029 -7.835 2.205 1.00 96.06 106 ALA A N 1
ATOM 865 C CA . ALA A 1 106 ? 1.339 -6.879 1.343 1.00 96.06 106 ALA A CA 1
ATOM 866 C C . ALA A 1 106 ? -0.165 -7.198 1.215 1.00 96.06 106 ALA A C 1
ATOM 868 O O . ALA A 1 106 ? -0.986 -6.297 1.353 1.00 96.06 106 ALA A O 1
ATOM 869 N N . LYS A 1 107 ? -0.545 -8.477 1.048 1.00 95.19 107 LYS A N 1
ATOM 870 C CA . LYS A 1 107 ? -1.960 -8.903 1.051 1.00 95.19 107 LYS A CA 1
ATOM 871 C C . LYS A 1 107 ? -2.649 -8.549 2.362 1.00 95.19 107 LYS A C 1
ATOM 873 O O . LYS A 1 107 ? -3.781 -8.093 2.334 1.00 95.19 107 LYS A O 1
ATOM 878 N N . SER A 1 108 ? -1.973 -8.770 3.491 1.00 94.56 108 SER A N 1
ATOM 879 C CA . SER A 1 108 ? -2.518 -8.462 4.816 1.00 94.56 108 SER A CA 1
ATOM 880 C C . SER A 1 108 ? -2.809 -6.965 4.974 1.00 94.56 108 SER A C 1
ATOM 882 O O . SER A 1 108 ? -3.890 -6.599 5.423 1.00 94.56 108 SER A O 1
ATOM 884 N N . ILE A 1 109 ? -1.902 -6.094 4.511 1.00 92.88 109 ILE A N 1
ATOM 885 C CA . ILE A 1 109 ? -2.127 -4.639 4.500 1.00 92.88 109 ILE A CA 1
ATOM 886 C C . ILE A 1 109 ? -3.329 -4.258 3.634 1.00 92.88 109 ILE A C 1
ATOM 888 O O . ILE A 1 109 ? -4.190 -3.505 4.084 1.00 92.88 109 ILE A O 1
ATOM 892 N N . LEU A 1 110 ? -3.399 -4.779 2.407 1.00 92.94 110 LEU A N 1
ATOM 893 C CA . LEU A 1 110 ? -4.503 -4.489 1.491 1.00 92.94 110 LEU A CA 1
ATOM 894 C C . LEU A 1 110 ? -5.844 -5.001 2.030 1.00 92.94 110 LEU A C 1
ATOM 896 O O . LEU A 1 110 ? -6.842 -4.297 1.938 1.00 92.94 110 LEU A O 1
ATOM 900 N N . GLY A 1 111 ? -5.867 -6.187 2.640 1.00 90.69 111 GLY A N 1
ATOM 901 C CA . GLY A 1 111 ? -7.060 -6.709 3.307 1.00 90.69 111 GLY A CA 1
ATOM 902 C C . GLY A 1 111 ? -7.495 -5.824 4.475 1.00 90.69 111 GLY A C 1
ATOM 903 O O . GLY A 1 111 ? -8.669 -5.483 4.582 1.00 90.69 111 GLY A O 1
ATOM 904 N N . HIS A 1 112 ? -6.547 -5.373 5.303 1.00 87.06 112 HIS A N 1
ATOM 905 C CA . HIS A 1 112 ? -6.844 -4.479 6.421 1.00 87.06 112 HIS A CA 1
ATOM 906 C C . HIS A 1 112 ? -7.425 -3.138 5.939 1.00 87.06 112 HIS A C 1
ATOM 908 O O . HIS A 1 112 ? -8.416 -2.681 6.497 1.00 87.06 112 HIS A O 1
ATOM 914 N N . LEU A 1 113 ? -6.890 -2.545 4.863 1.00 84.06 113 LEU A N 1
ATOM 915 C CA . LEU A 1 113 ? -7.452 -1.326 4.259 1.00 84.06 113 LEU A CA 1
ATOM 916 C C . LEU A 1 113 ? -8.947 -1.473 3.937 1.00 84.06 113 LEU A C 1
ATOM 918 O O . LEU A 1 113 ? -9.739 -0.596 4.273 1.00 84.06 113 LEU A O 1
ATOM 922 N N . LEU A 1 114 ? -9.338 -2.592 3.325 1.00 85.56 114 LEU A N 1
ATOM 923 C CA . LEU A 1 114 ? -10.733 -2.842 2.953 1.00 85.56 114 LEU A CA 1
ATOM 924 C C . LEU A 1 114 ? -11.614 -3.113 4.179 1.00 85.56 11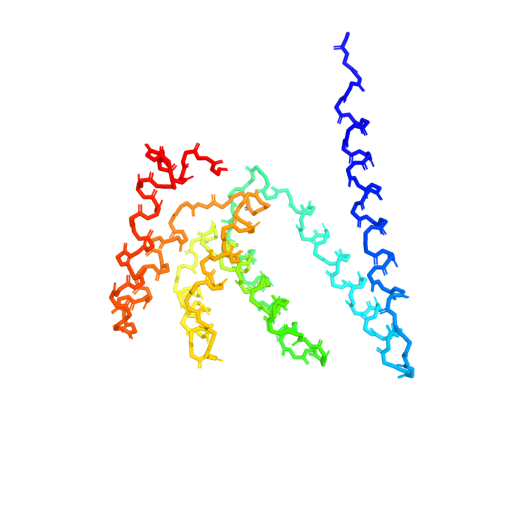4 LEU A C 1
ATOM 926 O O . LEU A 1 114 ? -12.742 -2.630 4.247 1.00 85.56 114 LEU A O 1
ATOM 930 N N . GLN A 1 115 ? -11.083 -3.812 5.185 1.00 84.00 115 GLN A N 1
ATOM 931 C CA . GLN A 1 115 ? -11.783 -4.069 6.450 1.00 84.00 115 GLN A CA 1
ATOM 932 C C . GLN A 1 115 ? -12.002 -2.803 7.288 1.00 84.00 115 GLN A C 1
ATOM 934 O O . GLN A 1 115 ? -12.970 -2.732 8.041 1.00 84.00 115 GLN A O 1
ATOM 939 N N . MET A 1 116 ? -11.158 -1.779 7.130 1.00 80.31 116 MET A N 1
ATOM 940 C CA . MET A 1 116 ? -11.359 -0.458 7.742 1.00 80.31 116 MET A CA 1
ATOM 941 C C . MET A 1 116 ? -12.505 0.345 7.094 1.00 80.31 116 MET A C 1
ATOM 943 O O . MET A 1 116 ? -12.728 1.496 7.463 1.00 80.31 116 MET A O 1
ATOM 947 N N . GLY A 1 117 ? -13.227 -0.234 6.127 1.00 78.75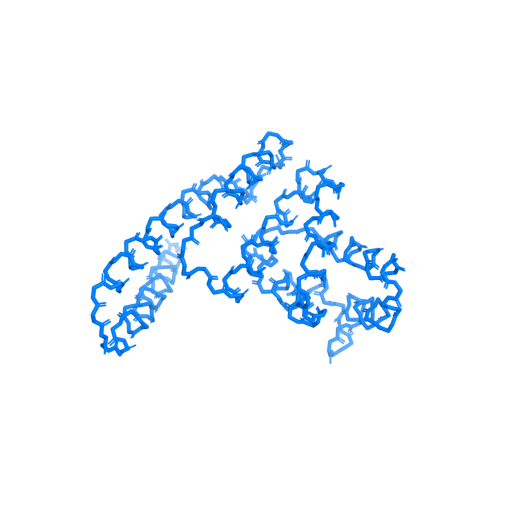 117 GLY A N 1
ATOM 948 C CA . GLY A 1 117 ? -14.333 0.420 5.427 1.00 78.75 117 GLY A CA 1
ATOM 949 C C . GLY A 1 117 ? -13.878 1.405 4.350 1.00 78.75 117 GLY A C 1
ATOM 950 O O . GLY A 1 117 ? -14.695 2.163 3.828 1.00 78.75 117 GLY A O 1
ATOM 951 N N . ILE A 1 118 ? -12.586 1.412 4.000 1.00 81.56 118 ILE A N 1
ATOM 952 C CA . ILE A 1 118 ? -12.080 2.244 2.909 1.00 81.56 118 ILE A CA 1
ATOM 953 C C . ILE A 1 118 ? -12.574 1.644 1.599 1.00 81.56 118 ILE A C 1
ATOM 955 O O . ILE A 1 118 ? -12.330 0.475 1.293 1.00 81.56 118 ILE A O 1
ATOM 959 N N . ALA A 1 119 ? -13.265 2.462 0.808 1.00 84.19 119 ALA A N 1
ATOM 960 C CA . ALA A 1 119 ? -13.775 2.021 -0.476 1.00 84.19 119 ALA A CA 1
ATOM 961 C C . ALA A 1 119 ? -12.621 1.568 -1.405 1.00 84.19 119 ALA A C 1
ATOM 963 O O . ALA A 1 119 ? -11.547 2.178 -1.411 1.00 84.19 119 ALA A O 1
ATOM 964 N N . PRO A 1 120 ? -12.839 0.545 -2.249 1.00 87.25 120 PRO A N 1
ATOM 965 C CA . PRO A 1 120 ? -11.840 0.041 -3.195 1.00 87.25 120 PRO A CA 1
ATOM 966 C C . PRO A 1 120 ? -11.217 1.105 -4.100 1.00 87.25 120 PRO A C 1
ATOM 968 O O . PRO A 1 120 ? -10.009 1.096 -4.322 1.00 87.25 120 PRO A O 1
ATOM 971 N N . LYS A 1 121 ? -12.026 2.051 -4.593 1.00 87.75 121 LYS A N 1
ATOM 972 C CA . LYS A 1 121 ? -11.587 3.091 -5.535 1.00 87.75 121 LYS A CA 1
ATOM 973 C C . LYS A 1 121 ? -10.486 3.995 -4.954 1.00 87.75 121 LYS A C 1
ATOM 975 O O . LYS A 1 121 ? -9.444 4.111 -5.595 1.00 87.75 121 LYS A O 1
ATOM 980 N N . PRO A 1 122 ? -10.640 4.571 -3.745 1.00 88.06 122 PRO A N 1
ATOM 981 C CA . PRO A 1 122 ? -9.551 5.257 -3.049 1.00 88.06 122 PRO A CA 1
ATOM 982 C C . PRO A 1 122 ? -8.272 4.431 -2.880 1.00 88.06 122 PRO A C 1
ATOM 984 O O . PRO A 1 122 ? -7.181 4.975 -3.029 1.00 88.06 122 PRO A O 1
ATOM 987 N N . VAL A 1 123 ? -8.382 3.126 -2.600 1.00 90.62 123 VAL A N 1
ATOM 988 C CA . VAL A 1 123 ? -7.207 2.246 -2.462 1.00 90.62 123 VAL A CA 1
ATOM 989 C C . VAL A 1 123 ? -6.473 2.108 -3.796 1.00 90.62 123 VAL A C 1
ATOM 991 O O . VAL A 1 123 ? -5.255 2.273 -3.844 1.00 90.62 123 VAL A O 1
ATOM 994 N N . PHE A 1 124 ? -7.203 1.847 -4.883 1.00 91.25 124 PHE A N 1
ATOM 995 C CA . PHE A 1 124 ? -6.625 1.791 -6.226 1.00 91.25 124 PHE A CA 1
ATOM 996 C C . PHE A 1 124 ? -5.966 3.122 -6.615 1.00 91.25 124 PHE A C 1
ATOM 998 O O . PHE A 1 124 ? -4.819 3.128 -7.060 1.00 91.25 124 PHE A O 1
ATOM 1005 N N . GLY A 1 125 ? -6.658 4.243 -6.388 1.00 89.50 125 GLY A N 1
ATOM 1006 C CA . GLY A 1 125 ? -6.140 5.584 -6.665 1.00 89.50 125 GLY A CA 1
ATOM 1007 C C . GLY A 1 125 ? -4.844 5.874 -5.910 1.00 89.50 125 GLY A C 1
ATOM 1008 O O . GLY A 1 125 ? -3.846 6.227 -6.526 1.00 89.50 125 GLY A O 1
ATOM 1009 N N . ALA A 1 126 ? -4.799 5.613 -4.602 1.00 88.94 126 ALA A N 1
ATOM 1010 C CA . ALA A 1 126 ? -3.599 5.843 -3.799 1.00 88.94 126 ALA A CA 1
ATOM 1011 C C . ALA A 1 126 ? -2.407 4.956 -4.216 1.00 88.94 126 ALA A C 1
ATOM 1013 O O . ALA A 1 126 ? -1.256 5.404 -4.177 1.00 88.94 126 ALA A O 1
ATOM 1014 N N . LEU A 1 127 ? -2.660 3.713 -4.645 1.00 90.50 127 LEU A N 1
ATOM 1015 C CA . LEU A 1 127 ? -1.629 2.847 -5.230 1.00 90.50 127 LEU A CA 1
ATOM 1016 C C . LEU A 1 127 ? -1.137 3.379 -6.581 1.00 90.50 127 LEU A C 1
ATOM 1018 O O . LEU A 1 127 ? 0.056 3.308 -6.857 1.00 90.50 127 LEU A O 1
ATOM 1022 N N . MET A 1 128 ? -2.017 3.929 -7.415 1.00 87.50 128 MET A N 1
ATOM 1023 C CA . MET A 1 128 ? -1.616 4.573 -8.670 1.00 87.50 128 MET A CA 1
ATOM 1024 C C . MET A 1 128 ? -0.793 5.842 -8.419 1.00 87.50 128 MET A C 1
ATOM 1026 O O . MET A 1 128 ? 0.298 5.984 -8.973 1.00 87.50 128 MET A O 1
ATOM 1030 N N . ASP A 1 129 ? -1.256 6.716 -7.526 1.00 85.44 129 ASP A N 1
ATOM 1031 C CA . ASP A 1 129 ? -0.609 7.992 -7.193 1.00 85.44 129 ASP A CA 1
ATOM 1032 C C . ASP A 1 129 ? 0.816 7.799 -6.654 1.00 85.44 129 ASP A C 1
ATOM 1034 O O . ASP A 1 129 ? 1.711 8.619 -6.885 1.00 85.44 129 ASP A O 1
ATOM 1038 N N . THR A 1 130 ? 1.050 6.690 -5.948 1.00 82.06 130 THR A N 1
ATOM 1039 C CA . THR A 1 130 ? 2.344 6.377 -5.325 1.00 82.06 130 THR A CA 1
ATOM 1040 C C . THR A 1 130 ? 3.220 5.438 -6.154 1.00 82.06 130 THR A C 1
ATOM 1042 O O . THR A 1 130 ? 4.393 5.242 -5.814 1.00 82.06 130 THR A O 1
ATOM 1045 N N . TYR A 1 131 ? 2.714 4.914 -7.272 1.00 81.12 131 TYR A N 1
ATOM 1046 C CA . TYR A 1 131 ? 3.379 3.895 -8.084 1.00 81.12 131 TYR A CA 1
ATOM 1047 C C . TYR A 1 131 ? 4.753 4.343 -8.607 1.00 81.12 131 TYR A C 1
ATOM 1049 O O . TYR A 1 131 ? 5.768 3.671 -8.381 1.00 81.12 131 TYR A O 1
ATOM 1057 N N . SER A 1 132 ? 4.793 5.502 -9.274 1.00 77.69 132 SER A N 1
ATOM 1058 C CA . SER A 1 132 ? 6.004 6.053 -9.900 1.00 77.69 132 SER A CA 1
ATOM 1059 C C . SER A 1 132 ? 7.029 6.502 -8.856 1.00 77.69 132 SER A C 1
ATOM 1061 O O . SER A 1 132 ? 8.223 6.228 -8.993 1.00 77.69 132 SER A O 1
ATOM 1063 N N . LEU A 1 133 ? 6.559 7.107 -7.757 1.00 77.31 133 LEU A N 1
ATOM 1064 C CA . LEU A 1 133 ? 7.390 7.494 -6.615 1.00 77.31 133 LEU A CA 1
ATOM 1065 C C . LEU A 1 133 ? 8.133 6.285 -6.028 1.00 77.31 133 LEU A C 1
ATOM 1067 O O . LEU A 1 133 ? 9.294 6.395 -5.637 1.00 77.31 133 LEU A O 1
ATOM 1071 N N . CYS A 1 134 ? 7.473 5.128 -5.996 1.00 77.31 134 CYS A N 1
ATOM 1072 C CA . CYS A 1 134 ? 8.006 3.914 -5.389 1.00 77.31 134 CYS A CA 1
ATOM 1073 C C . CYS A 1 134 ? 8.811 3.033 -6.355 1.00 77.31 134 CYS A C 1
ATOM 1075 O O . CYS A 1 134 ? 9.321 1.994 -5.916 1.00 77.31 134 CYS A O 1
ATOM 1077 N N . ASN A 1 135 ? 8.930 3.412 -7.638 1.00 75.56 135 ASN A N 1
ATOM 1078 C CA . ASN A 1 135 ? 9.466 2.564 -8.713 1.00 75.56 135 ASN A CA 1
ATOM 1079 C C . ASN A 1 135 ? 8.861 1.151 -8.645 1.00 75.56 135 ASN A C 1
ATOM 1081 O O . ASN A 1 135 ? 9.565 0.147 -8.476 1.00 75.56 135 ASN A O 1
ATOM 1085 N N . SER A 1 136 ? 7.532 1.121 -8.574 1.00 81.25 136 SER A N 1
ATOM 1086 C CA . SER A 1 136 ? 6.775 -0.065 -8.205 1.00 81.25 136 SER A CA 1
ATOM 1087 C C . SER A 1 136 ? 6.690 -1.084 -9.343 1.00 81.25 136 SER A C 1
ATOM 1089 O O . SER A 1 136 ? 7.123 -0.841 -10.465 1.00 81.25 136 SER A O 1
ATOM 1091 N N . ASN A 1 137 ? 6.165 -2.266 -9.027 1.00 79.94 137 ASN A N 1
ATOM 1092 C CA . ASN A 1 137 ? 5.956 -3.347 -9.984 1.00 79.94 137 ASN A CA 1
ATOM 1093 C C . ASN A 1 137 ? 4.446 -3.539 -10.219 1.00 79.94 137 ASN A C 1
ATOM 1095 O O . ASN A 1 137 ? 3.708 -3.538 -9.226 1.00 79.94 137 ASN A O 1
ATOM 1099 N N . PRO A 1 138 ? 3.981 -3.789 -11.463 1.00 82.69 138 PRO A N 1
ATOM 1100 C CA . PRO A 1 138 ? 2.560 -4.001 -11.756 1.00 82.69 138 PRO A CA 1
ATOM 1101 C C . PRO A 1 138 ? 1.905 -5.114 -10.926 1.00 82.69 138 PRO A C 1
ATOM 1103 O O . PRO A 1 138 ? 0.710 -5.047 -10.653 1.00 82.69 138 PRO A O 1
ATOM 1106 N N . SER A 1 139 ? 2.686 -6.079 -10.424 1.00 86.12 139 SER A N 1
ATOM 1107 C CA . SER A 1 139 ? 2.225 -7.134 -9.515 1.00 86.12 139 SER A CA 1
ATOM 1108 C C . SER A 1 139 ? 1.562 -6.625 -8.233 1.00 86.12 139 SER A C 1
ATOM 1110 O O . SER A 1 139 ? 0.899 -7.403 -7.549 1.00 86.12 139 SER A O 1
ATOM 1112 N N . VAL A 1 140 ? 1.712 -5.344 -7.875 1.00 90.06 140 VAL A N 1
ATOM 1113 C CA . VAL A 1 140 ? 0.921 -4.745 -6.790 1.00 90.06 140 VAL A CA 1
ATOM 1114 C C . VAL A 1 140 ? -0.579 -4.746 -7.101 1.00 90.06 140 VAL A C 1
ATOM 1116 O O . VAL A 1 140 ? -1.383 -5.015 -6.211 1.00 90.06 140 VAL A O 1
ATOM 1119 N N . PHE A 1 141 ? -0.959 -4.529 -8.359 1.00 88.81 141 PHE A N 1
ATOM 1120 C CA . PHE A 1 141 ? -2.354 -4.531 -8.789 1.00 88.81 141 PHE A CA 1
ATOM 1121 C C . PHE A 1 141 ? -2.883 -5.953 -8.974 1.00 88.81 141 PHE A C 1
ATOM 1123 O O . PHE A 1 141 ? -4.013 -6.227 -8.580 1.00 88.81 141 PHE A O 1
ATOM 1130 N N . ASP A 1 142 ? -2.049 -6.894 -9.430 1.00 89.81 142 AS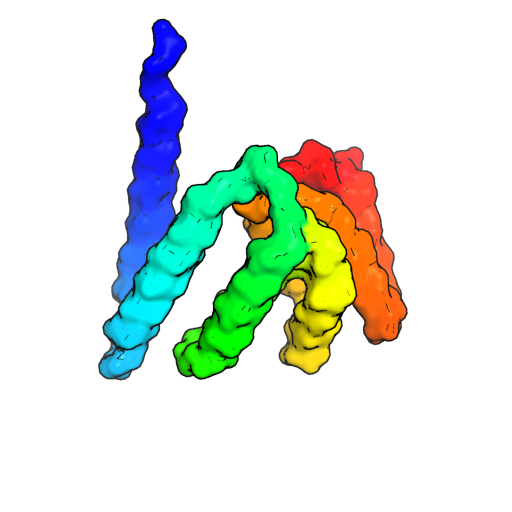P A N 1
ATOM 1131 C CA . ASP A 1 142 ? -2.395 -8.324 -9.401 1.00 89.81 142 ASP A CA 1
ATOM 1132 C C . ASP A 1 142 ? -2.719 -8.781 -7.973 1.00 89.81 142 ASP A C 1
ATOM 1134 O O . ASP A 1 142 ? -3.629 -9.580 -7.740 1.00 89.81 142 ASP A O 1
ATOM 1138 N N . LEU A 1 143 ? -1.960 -8.275 -6.996 1.00 93.38 143 LEU A N 1
ATOM 1139 C CA . LEU A 1 143 ? -2.188 -8.561 -5.588 1.00 93.38 143 LEU A CA 1
ATOM 1140 C C . LEU A 1 143 ? -3.505 -7.960 -5.097 1.00 93.38 143 LEU A C 1
ATOM 1142 O O . LEU A 1 143 ? -4.259 -8.654 -4.419 1.00 93.38 143 LEU A O 1
ATOM 1146 N N . LEU A 1 144 ? -3.789 -6.710 -5.467 1.00 94.00 144 LEU A N 1
ATOM 1147 C CA . LEU A 1 144 ? -5.040 -6.029 -5.143 1.00 94.00 144 LEU A CA 1
ATOM 1148 C C . LEU A 1 144 ? -6.254 -6.779 -5.708 1.00 94.00 144 LEU A C 1
ATOM 1150 O O . LEU A 1 144 ? -7.180 -7.075 -4.959 1.00 94.00 144 LEU A O 1
ATOM 1154 N N . ILE A 1 145 ? -6.206 -7.186 -6.981 1.00 89.88 145 ILE A N 1
ATOM 1155 C CA . ILE A 1 145 ? -7.250 -7.994 -7.633 1.00 89.88 145 ILE A CA 1
ATOM 1156 C C . ILE A 1 145 ? -7.482 -9.296 -6.858 1.00 89.88 145 ILE A C 1
ATOM 1158 O O . ILE A 1 145 ? -8.622 -9.669 -6.584 1.00 89.88 145 ILE A O 1
ATOM 1162 N N . ARG A 1 146 ? -6.410 -9.984 -6.444 1.00 92.31 146 ARG A N 1
ATOM 1163 C CA . ARG A 1 146 ? -6.521 -11.215 -5.641 1.00 92.31 146 ARG A CA 1
ATOM 1164 C C . ARG A 1 146 ? -7.152 -10.976 -4.270 1.00 92.31 146 ARG A C 1
ATOM 1166 O O . ARG A 1 146 ? -7.831 -11.874 -3.774 1.00 92.31 146 ARG A O 1
ATOM 1173 N N . VAL A 1 147 ? -6.917 -9.819 -3.651 1.00 94.94 147 VAL A N 1
ATOM 1174 C CA . VAL A 1 147 ? -7.584 -9.446 -2.395 1.00 94.94 147 VAL A CA 1
ATOM 1175 C C . VAL A 1 147 ? -9.062 -9.157 -2.653 1.00 94.94 147 VAL A C 1
ATOM 1177 O O . VAL A 1 147 ? -9.892 -9.741 -1.969 1.00 94.94 147 VAL A O 1
ATOM 1180 N N . TYR A 1 148 ? -9.413 -8.381 -3.682 1.00 93.69 148 TYR A N 1
ATOM 1181 C CA . TYR A 1 148 ? -10.816 -8.147 -4.043 1.00 93.69 148 TYR A CA 1
ATOM 1182 C C . TYR A 1 148 ? -11.585 -9.446 -4.283 1.00 93.69 148 TYR A C 1
ATOM 1184 O O . TYR A 1 148 ? -12.662 -9.628 -3.724 1.00 93.69 148 TYR A O 1
ATOM 1192 N N . LEU A 1 149 ? -11.013 -10.387 -5.038 1.00 92.94 149 LEU A N 1
ATOM 1193 C CA . LEU A 1 149 ? -11.637 -11.693 -5.269 1.00 92.94 149 LEU A CA 1
ATOM 1194 C C . LEU A 1 149 ? -11.836 -12.487 -3.972 1.00 92.94 149 LEU A C 1
ATOM 1196 O O . LEU A 1 149 ? -12.859 -13.147 -3.812 1.00 92.94 149 LEU A O 1
ATOM 1200 N N . ARG A 1 150 ? -10.877 -12.421 -3.040 1.00 93.50 150 ARG A N 1
ATOM 1201 C CA . ARG A 1 150 ? -10.986 -13.088 -1.735 1.00 93.50 150 ARG A CA 1
ATOM 1202 C C . ARG A 1 150 ? -12.107 -12.496 -0.881 1.00 93.50 150 ARG A C 1
ATOM 1204 O O . ARG A 1 150 ? -12.808 -13.251 -0.221 1.00 93.50 150 ARG A O 1
ATOM 1211 N N . GLU A 1 151 ? -12.273 -11.180 -0.919 1.00 90.44 151 GLU A N 1
ATOM 1212 C CA . GLU A 1 151 ? -13.307 -10.458 -0.167 1.00 90.44 151 GLU A CA 1
ATOM 1213 C C . GLU A 1 151 ? -14.672 -10.443 -0.893 1.00 90.44 151 GLU A C 1
ATOM 1215 O O . GLU A 1 151 ? -15.593 -9.748 -0.474 1.00 90.44 151 GLU A O 1
ATOM 1220 N N . GLY A 1 152 ? -14.829 -11.184 -2.000 1.00 91.62 152 GLY A N 1
ATOM 1221 C CA . GLY A 1 152 ? -16.081 -11.244 -2.769 1.00 91.62 152 GLY A CA 1
ATOM 1222 C C . GLY A 1 152 ? -16.385 -9.990 -3.601 1.00 91.62 152 GLY A C 1
ATOM 1223 O O . GLY A 1 152 ? -17.478 -9.849 -4.143 1.00 91.62 152 GLY A O 1
ATOM 1224 N N . MET A 1 153 ? -15.417 -9.087 -3.748 1.00 92.69 153 MET A N 1
ATOM 1225 C CA . MET A 1 153 ? -15.536 -7.797 -4.432 1.00 92.69 153 MET A CA 1
ATOM 1226 C C . MET A 1 153 ? -15.286 -7.929 -5.945 1.00 92.69 153 MET A C 1
ATOM 1228 O O . MET A 1 153 ? -14.385 -7.298 -6.503 1.00 92.69 153 MET A O 1
ATOM 1232 N N . VAL A 1 154 ? -16.054 -8.796 -6.610 1.00 93.50 154 VAL A N 1
ATOM 1233 C CA . VAL A 1 154 ? -15.805 -9.206 -8.006 1.00 93.50 154 VAL A CA 1
ATOM 1234 C C . VAL A 1 154 ? -15.850 -8.027 -8.981 1.00 93.50 154 VAL A C 1
ATOM 1236 O O . VAL A 1 154 ? -14.966 -7.921 -9.828 1.00 93.50 154 VAL A O 1
ATOM 1239 N N . ASP A 1 155 ? -16.800 -7.104 -8.826 1.00 92.81 155 ASP A N 1
ATOM 1240 C CA . ASP A 1 155 ? -16.937 -5.948 -9.724 1.00 92.81 155 ASP A CA 1
ATOM 1241 C C . ASP A 1 155 ? -15.672 -5.078 -9.733 1.00 92.81 155 ASP A C 1
ATOM 1243 O O . ASP A 1 155 ? -15.167 -4.710 -10.792 1.00 92.81 155 ASP A O 1
ATOM 1247 N N . TYR A 1 156 ? -15.088 -4.833 -8.557 1.00 92.06 156 TYR A N 1
ATOM 1248 C CA . TYR A 1 156 ? -13.848 -4.066 -8.420 1.00 92.06 156 TYR A CA 1
ATOM 1249 C C . TYR A 1 156 ? -12.625 -4.822 -8.939 1.00 92.06 156 TYR A C 1
ATOM 1251 O O . TYR A 1 156 ? -11.703 -4.208 -9.480 1.00 92.06 156 TYR A O 1
ATOM 1259 N N . ALA A 1 157 ? -12.605 -6.151 -8.802 1.00 90.31 157 ALA A N 1
ATOM 1260 C CA . ALA A 1 157 ? -11.570 -6.989 -9.399 1.00 90.31 157 ALA A CA 1
ATOM 1261 C C . ALA A 1 157 ? -11.595 -6.886 -10.932 1.00 90.31 157 ALA A C 1
ATOM 1263 O O . ALA A 1 157 ? -10.544 -6.697 -11.549 1.00 90.31 157 ALA A O 1
ATOM 1264 N N . VAL A 1 158 ? -12.789 -6.948 -11.532 1.00 88.00 158 VAL A N 1
ATOM 1265 C CA . VAL A 1 158 ? -12.984 -6.793 -12.979 1.00 88.00 158 VAL A CA 1
ATOM 1266 C C . VAL A 1 158 ? -12.611 -5.381 -13.425 1.00 88.00 158 VAL A C 1
ATOM 1268 O O . VAL A 1 158 ? -11.773 -5.256 -14.316 1.00 88.00 158 VAL A O 1
ATOM 1271 N N . GLU A 1 159 ? -13.139 -4.336 -12.777 1.00 89.31 159 GLU A N 1
ATOM 1272 C CA . GLU A 1 159 ? -12.830 -2.926 -13.078 1.00 89.31 159 GLU A CA 1
ATOM 1273 C C . GLU A 1 159 ? -11.314 -2.682 -13.040 1.00 89.31 159 GLU A C 1
ATOM 1275 O O . GLU A 1 159 ? -10.731 -2.213 -14.017 1.00 89.31 159 GLU A O 1
ATOM 1280 N N . THR A 1 160 ? -10.648 -3.104 -11.961 1.00 85.94 160 THR A N 1
ATOM 1281 C CA . THR A 1 160 ? -9.191 -2.965 -11.812 1.00 85.94 160 THR A CA 1
ATOM 1282 C C . THR A 1 160 ? -8.442 -3.727 -12.904 1.00 85.94 160 THR A C 1
ATOM 1284 O O . THR A 1 160 ? -7.519 -3.183 -13.505 1.00 85.94 160 THR A O 1
ATOM 1287 N N . SER A 1 161 ? -8.835 -4.971 -13.208 1.00 82.06 161 SER A N 1
ATOM 1288 C CA . SER A 1 161 ? -8.196 -5.750 -14.278 1.00 82.06 161 SER A CA 1
ATOM 1289 C C . SER A 1 161 ? -8.326 -5.072 -15.647 1.00 82.06 161 SER A C 1
ATOM 1291 O O . SER A 1 161 ? -7.361 -5.029 -16.409 1.00 82.06 161 SER A O 1
ATOM 1293 N N . TYR A 1 162 ? -9.484 -4.469 -15.927 1.00 82.31 162 TYR A N 1
ATOM 1294 C CA . TYR A 1 162 ? -9.748 -3.760 -17.173 1.00 82.31 162 TYR A CA 1
ATOM 1295 C C . TYR A 1 162 ? -8.896 -2.496 -17.288 1.00 82.31 162 TYR A C 1
ATOM 1297 O O . TYR A 1 162 ? -8.251 -2.279 -18.314 1.00 82.31 162 TYR A O 1
ATOM 1305 N N . LEU A 1 163 ? -8.833 -1.699 -16.217 1.00 81.38 163 LEU A N 1
ATOM 1306 C CA . LEU A 1 163 ? -8.002 -0.496 -16.146 1.00 81.38 163 LEU A CA 1
ATOM 1307 C C . LEU A 1 163 ? -6.523 -0.830 -16.379 1.00 81.38 163 LEU A C 1
ATOM 1309 O O . LEU A 1 163 ? -5.847 -0.161 -17.162 1.00 81.38 163 LEU A O 1
ATOM 1313 N N . MET A 1 164 ? -6.029 -1.910 -15.774 1.00 78.19 164 MET A N 1
ATOM 1314 C CA . MET A 1 164 ? -4.637 -2.338 -15.930 1.00 78.19 164 MET A CA 1
ATOM 1315 C C . MET A 1 164 ? -4.291 -2.754 -17.367 1.00 78.19 164 MET A C 1
ATOM 1317 O O . MET A 1 164 ? -3.191 -2.456 -17.839 1.00 78.19 164 MET A O 1
ATOM 1321 N N . VAL A 1 165 ? -5.219 -3.411 -18.069 1.00 68.56 165 VAL A N 1
ATOM 1322 C CA . VAL A 1 165 ? -4.993 -3.943 -19.424 1.00 68.56 165 VAL A CA 1
ATOM 1323 C C . VAL A 1 165 ? -5.279 -2.914 -20.517 1.00 68.56 165 VAL A C 1
ATOM 1325 O O . VAL A 1 165 ? -4.568 -2.890 -21.517 1.00 68.56 165 VAL A O 1
ATOM 1328 N N . PHE A 1 166 ? -6.285 -2.056 -20.355 1.00 64.75 166 PHE A N 1
ATOM 1329 C CA . PHE A 1 166 ? -6.782 -1.211 -21.447 1.00 64.75 166 PHE A CA 1
ATOM 1330 C C . PHE A 1 166 ? -6.638 0.296 -21.196 1.00 64.75 166 PHE A C 1
ATOM 1332 O O . PHE A 1 166 ? -6.576 1.050 -22.168 1.00 64.75 166 PHE A O 1
ATOM 1339 N N . GLY A 1 167 ? -6.529 0.722 -19.932 1.00 63.59 167 GLY A N 1
ATOM 1340 C CA . GLY A 1 167 ? -6.502 2.128 -19.509 1.00 63.59 167 GLY A CA 1
ATOM 1341 C C . GLY A 1 167 ? -7.648 2.994 -20.048 1.00 63.59 167 GLY A C 1
ATOM 1342 O O . GLY A 1 167 ? -8.539 2.519 -20.747 1.00 63.59 167 GLY A O 1
ATOM 1343 N N . ASP A 1 168 ? -7.625 4.291 -19.734 1.00 54.94 168 ASP A N 1
ATOM 1344 C CA . ASP A 1 168 ? -8.747 5.200 -20.040 1.00 54.94 168 ASP A CA 1
ATOM 1345 C C . ASP A 1 168 ? -8.847 5.611 -21.526 1.00 54.94 168 ASP A C 1
ATOM 1347 O O . ASP A 1 168 ? -9.817 6.244 -21.934 1.00 54.94 168 ASP A O 1
ATOM 1351 N N . LEU A 1 169 ? -7.865 5.254 -22.369 1.00 51.53 169 LEU A N 1
ATOM 1352 C CA . LEU A 1 169 ? -7.791 5.661 -23.787 1.00 51.53 169 LEU A CA 1
ATOM 1353 C C . LEU A 1 169 ? -7.274 4.548 -24.723 1.00 51.53 169 LEU A C 1
ATOM 1355 O O . LEU A 1 169 ? -6.643 4.828 -25.745 1.00 51.53 169 LEU A O 1
ATOM 1359 N N . GLY A 1 170 ? -7.490 3.275 -24.377 1.00 50.34 170 GLY A N 1
ATOM 1360 C CA . GLY A 1 170 ? -7.028 2.139 -25.191 1.00 50.34 170 GLY A CA 1
ATOM 1361 C C . GLY A 1 170 ? -5.510 1.912 -25.146 1.00 50.34 170 GLY A C 1
ATOM 1362 O O . GLY A 1 170 ? -4.953 1.243 -26.018 1.00 50.34 170 GLY A O 1
ATOM 1363 N N . ARG A 1 171 ? -4.832 2.475 -24.138 1.00 48.81 171 ARG A N 1
ATOM 1364 C CA . ARG A 1 171 ? -3.438 2.177 -23.796 1.00 48.81 171 ARG A CA 1
ATOM 1365 C C . ARG A 1 171 ? -3.402 1.571 -22.392 1.00 48.81 171 ARG A C 1
ATOM 1367 O O . ARG A 1 171 ? -3.863 2.245 -21.473 1.00 48.81 171 ARG A O 1
ATOM 1374 N N . PRO A 1 172 ? -2.836 0.362 -22.207 1.00 55.88 172 PRO A N 1
ATOM 1375 C CA . PRO A 1 172 ? -2.687 -0.248 -20.889 1.00 55.88 172 PRO A CA 1
ATOM 1376 C C . PRO A 1 172 ? -2.074 0.736 -19.889 1.00 55.88 172 PRO A C 1
ATOM 1378 O O . PRO A 1 172 ? -1.038 1.332 -20.199 1.00 55.88 172 PRO A O 1
ATOM 1381 N N . LEU A 1 173 ? -2.663 0.889 -18.693 1.00 61.44 173 LEU A N 1
ATOM 1382 C CA . LEU A 1 173 ? -2.124 1.802 -17.674 1.00 61.44 173 LEU A CA 1
ATOM 1383 C C . LEU A 1 173 ? -0.662 1.480 -17.365 1.00 61.44 173 LEU A C 1
ATOM 1385 O O . LEU A 1 173 ? 0.137 2.399 -17.267 1.00 61.44 173 LEU A O 1
ATOM 1389 N N . VAL A 1 174 ? -0.281 0.198 -17.350 1.00 56.47 174 VAL A N 1
ATOM 1390 C CA . VAL A 1 174 ? 1.109 -0.269 -17.155 1.00 56.47 174 VAL A CA 1
ATOM 1391 C C . VAL A 1 174 ? 2.130 0.282 -18.154 1.00 56.47 174 VAL A C 1
ATOM 1393 O O . VAL A 1 174 ? 3.323 0.179 -17.898 1.00 56.47 174 VAL A O 1
ATOM 1396 N N . LEU A 1 175 ? 1.688 0.815 -19.297 1.00 47.97 175 LEU A N 1
ATOM 1397 C CA . LEU A 1 175 ? 2.555 1.446 -20.298 1.00 47.97 175 LEU A CA 1
ATOM 1398 C C . LEU A 1 175 ? 2.654 2.970 -20.130 1.00 47.97 175 LEU A C 1
ATOM 1400 O O . LEU A 1 175 ? 3.403 3.612 -20.866 1.00 47.97 175 LEU A O 1
ATOM 1404 N N . VAL A 1 176 ? 1.862 3.552 -19.227 1.00 50.16 176 VAL A N 1
ATOM 1405 C CA . VAL A 1 176 ? 1.757 5.001 -18.985 1.00 50.16 176 VAL A CA 1
ATOM 1406 C C . VAL A 1 176 ? 2.388 5.403 -17.641 1.00 50.16 176 VAL A C 1
ATOM 1408 O O . VAL A 1 176 ? 2.795 6.554 -17.487 1.00 50.16 176 VAL A O 1
ATOM 1411 N N . ILE A 1 177 ? 2.496 4.461 -16.697 1.00 52.09 177 ILE A N 1
ATOM 1412 C CA . ILE A 1 177 ? 3.221 4.576 -15.413 1.00 52.09 177 ILE A CA 1
ATOM 1413 C C . ILE A 1 177 ? 4.684 4.157 -15.550 1.00 52.09 177 ILE A C 1
ATOM 1415 O O . ILE A 1 177 ? 5.519 4.777 -14.852 1.00 52.09 177 ILE A O 1
#

Secondary structure (DSSP, 8-state):
---SHHHHHHHHHHHHHHHHHHHHTSS--SSSHHHHHHHHHHHHHHHHHHHTS-TTTSPPPHHHHHHHHHHHHHHTTSTT--HHHHHHHHHHHHHHHHHTT-HHHHHHHHHHHHHTT--HHHHHHHHHHHHTTTT--THHHHHHHHHHHHTT-HHHHHHHHHHHHHTTTTS-GGGT-